Protein AF-A0A800D813-F1 (afdb_monomer_lite)

Radius of gyration: 16.44 Å; chains: 1; bounding box: 36×40×42 Å

pLDDT: mean 89.38, std 7.73, range [50.16, 96.25]

Sequence (128 aa):
GMALGHHYLDQGFFTAVFEDNVRDIGPATTLAKLYLYTNTTGYRDLMDTYILFGDPFMKLNLPACDAADFDNDGQITVVDIMKVAARWNARWGDPDYSRTYDLTDDGQITVADVMEVASHWRETCEAP

Secondary structure (DSSP, 8-state):
--HHHHHHHHHHHHHHHHTS---BHHHHHHHHHHHHHHH-SS-THHHHH-PPPS-TTPBP---TTTTT-SS-SSB--HHHHHHHHTTTT-BTTSTT--GGG-SS-SSB-SHHHHHHHHHTTT-B----

Foldseek 3Di:
DLVVLVVLLVVQLCCVVQPVVPFFQLVSSVSSLVSSVVPDPPPNVCVVVPDDPDDRRDGDPDDLQSLQDPRNPQWLEVVSLVVLCVLEFDFPPDPSDDCSQVSVSPRTRHVVSSVSSVVCHGPGNDDD

Structure (mmCIF, N/CA/C/O backbone):
data_AF-A0A800D813-F1
#
_entry.id   AF-A0A800D813-F1
#
loop_
_atom_site.group_PDB
_atom_site.id
_atom_site.type_symbol
_atom_site.label_atom_id
_atom_site.label_alt_id
_atom_site.label_comp_id
_atom_site.label_asym_id
_atom_site.label_entity_id
_atom_site.label_seq_id
_atom_site.pdbx_PDB_ins_code
_atom_site.Cartn_x
_atom_site.Cartn_y
_atom_site.Cartn_z
_atom_site.occupancy
_atom_site.B_iso_or_equiv
_atom_site.auth_seq_id
_atom_site.auth_comp_id
_atom_site.auth_asym_id
_atom_site.auth_atom_id
_atom_site.pdbx_PDB_model_num
ATOM 1 N N . GLY A 1 1 ? 18.628 10.449 -23.187 1.00 51.38 1 GLY A N 1
ATOM 2 C CA . GLY A 1 1 ? 17.355 10.547 -22.453 1.00 51.38 1 GLY A CA 1
ATOM 3 C C . GLY A 1 1 ? 17.287 9.480 -21.385 1.00 51.38 1 GLY A C 1
ATOM 4 O O . GLY A 1 1 ? 16.630 8.482 -21.615 1.00 51.38 1 GLY A O 1
ATOM 5 N N . MET A 1 2 ? 17.985 9.685 -20.264 1.00 60.59 2 MET A N 1
ATOM 6 C CA . MET A 1 2 ? 17.995 8.769 -19.108 1.00 60.59 2 MET A CA 1
ATOM 7 C C . MET A 1 2 ? 16.803 9.016 -18.163 1.00 60.59 2 MET A C 1
ATOM 9 O O . MET A 1 2 ? 16.323 8.097 -17.518 1.00 60.59 2 MET A O 1
ATOM 13 N N . ALA A 1 3 ? 16.259 10.239 -18.157 1.00 75.69 3 ALA A N 1
ATOM 14 C CA . ALA A 1 3 ? 15.165 10.631 -17.267 1.00 75.69 3 ALA A CA 1
ATOM 15 C C . ALA A 1 3 ? 13.821 9.934 -17.560 1.00 75.69 3 ALA A C 1
ATOM 17 O O . ALA A 1 3 ? 13.047 9.719 -16.638 1.00 75.69 3 ALA A O 1
ATOM 18 N N . LEU A 1 4 ? 13.538 9.555 -18.815 1.00 86.56 4 LEU A N 1
ATOM 19 C CA . LEU A 1 4 ? 12.255 8.928 -19.174 1.00 86.56 4 LEU A CA 1
ATOM 20 C C . LEU A 1 4 ? 12.107 7.509 -18.614 1.00 86.56 4 LEU A C 1
ATOM 22 O O . LEU A 1 4 ? 11.033 7.163 -18.146 1.00 86.56 4 LEU A O 1
ATOM 26 N N . GLY A 1 5 ? 13.166 6.695 -18.633 1.00 88.56 5 GLY A N 1
ATOM 27 C CA . GLY A 1 5 ? 13.118 5.354 -18.043 1.00 88.56 5 GLY A CA 1
ATOM 28 C C . GLY A 1 5 ? 12.949 5.401 -16.522 1.00 88.56 5 GLY A C 1
ATOM 29 O O . GLY A 1 5 ? 12.121 4.681 -15.974 1.00 88.56 5 GLY A O 1
ATOM 30 N N . HIS A 1 6 ? 13.676 6.306 -15.858 1.00 91.75 6 HIS A N 1
ATOM 31 C CA . HIS A 1 6 ? 13.551 6.516 -14.413 1.00 91.75 6 HIS A CA 1
ATOM 32 C C . HIS A 1 6 ? 12.146 7.003 -14.049 1.00 91.75 6 HIS A C 1
ATOM 34 O O . HIS A 1 6 ? 11.574 6.510 -13.092 1.00 91.75 6 HIS A O 1
ATOM 40 N N . HIS A 1 7 ? 11.544 7.869 -14.870 1.00 93.81 7 HIS A N 1
ATOM 41 C CA . HIS A 1 7 ? 10.173 8.326 -14.656 1.00 93.81 7 HIS A CA 1
ATOM 42 C C . HIS A 1 7 ? 9.158 7.174 -14.600 1.00 93.81 7 HIS A C 1
ATOM 44 O O . HIS A 1 7 ? 8.293 7.187 -13.733 1.00 93.81 7 HIS A O 1
ATOM 50 N N . TYR A 1 8 ? 9.278 6.157 -15.465 1.00 94.88 8 TYR A N 1
ATOM 51 C CA . TYR A 1 8 ? 8.408 4.978 -15.383 1.00 94.88 8 TYR A CA 1
ATOM 52 C C . TYR A 1 8 ? 8.633 4.185 -14.090 1.00 94.88 8 TYR A C 1
ATOM 54 O O . TYR A 1 8 ? 7.663 3.768 -13.465 1.00 94.88 8 TYR A O 1
ATOM 62 N N . LEU A 1 9 ? 9.886 3.979 -13.671 1.00 94.50 9 LEU A N 1
ATOM 63 C CA . LEU A 1 9 ? 10.169 3.294 -12.404 1.00 94.50 9 LEU A CA 1
ATOM 64 C C . LEU A 1 9 ? 9.610 4.070 -11.210 1.00 94.50 9 LEU A C 1
ATOM 66 O O . LEU A 1 9 ? 8.911 3.488 -10.387 1.00 94.50 9 LEU A O 1
ATOM 70 N N . ASP A 1 10 ? 9.873 5.372 -11.147 1.00 94.69 10 ASP A N 1
ATOM 71 C CA . ASP A 1 10 ? 9.422 6.234 -10.056 1.00 94.69 10 ASP A CA 1
ATOM 72 C C . ASP A 1 10 ? 7.892 6.276 -9.994 1.00 94.69 10 ASP A C 1
ATOM 74 O O . ASP A 1 10 ? 7.318 6.135 -8.918 1.00 94.69 10 ASP A O 1
ATOM 78 N N . GLN A 1 11 ? 7.222 6.396 -11.145 1.00 96.00 11 GLN A N 1
ATOM 79 C CA . GLN A 1 11 ? 5.763 6.387 -11.219 1.00 96.00 11 GLN A CA 1
ATOM 80 C C . GLN A 1 11 ? 5.183 5.042 -10.775 1.00 96.00 11 GLN A C 1
ATOM 82 O O . GLN A 1 11 ? 4.282 5.015 -9.946 1.00 96.00 11 GLN A O 1
ATOM 87 N N . GLY A 1 12 ? 5.707 3.926 -11.287 1.00 96.25 12 GLY A N 1
ATOM 88 C CA . GLY A 1 12 ? 5.215 2.602 -10.910 1.00 96.25 12 GLY A CA 1
ATOM 89 C C . GLY A 1 12 ? 5.453 2.284 -9.432 1.00 96.25 12 GLY A C 1
ATOM 90 O O . GLY A 1 12 ? 4.604 1.667 -8.797 1.00 96.25 12 GLY A O 1
ATOM 91 N N . PHE A 1 13 ? 6.578 2.732 -8.867 1.00 95.12 13 PHE A N 1
ATOM 92 C CA . PHE A 1 13 ? 6.841 2.610 -7.434 1.00 95.12 13 PHE A CA 1
ATOM 93 C C . PHE A 1 13 ? 5.878 3.474 -6.617 1.00 95.12 13 PHE A C 1
ATOM 95 O O . PHE A 1 13 ? 5.304 2.995 -5.644 1.00 95.12 13 PHE A O 1
ATOM 102 N N . PHE A 1 14 ? 5.677 4.730 -7.022 1.00 93.81 14 PHE A N 1
ATOM 103 C CA . PHE A 1 14 ? 4.771 5.655 -6.349 1.00 93.81 14 PHE A CA 1
ATOM 104 C C . PHE A 1 14 ? 3.335 5.122 -6.328 1.00 93.81 14 PHE A C 1
ATOM 106 O O . PHE A 1 14 ? 2.746 5.028 -5.256 1.00 93.81 14 PHE A O 1
ATOM 113 N N . THR A 1 15 ? 2.806 4.707 -7.481 1.00 93.88 15 THR A N 1
ATOM 114 C CA . THR A 1 15 ? 1.468 4.111 -7.591 1.00 93.88 15 THR A CA 1
ATOM 115 C C . THR A 1 15 ? 1.359 2.843 -6.741 1.00 93.88 15 THR A C 1
ATOM 117 O O . THR A 1 15 ? 0.395 2.695 -5.999 1.00 93.88 15 THR A O 1
ATOM 120 N N . ALA A 1 16 ? 2.376 1.972 -6.733 1.00 93.25 16 ALA A N 1
ATOM 121 C CA . ALA A 1 16 ? 2.349 0.784 -5.880 1.00 93.25 16 ALA A CA 1
ATOM 122 C C . ALA A 1 16 ? 2.214 1.136 -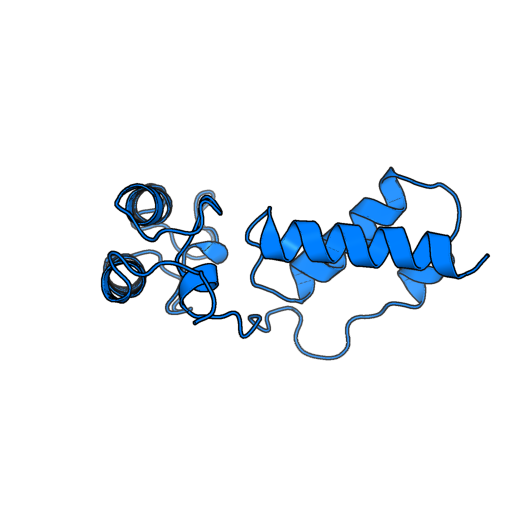4.384 1.00 93.25 16 ALA A C 1
ATOM 124 O O . ALA A 1 16 ? 1.428 0.515 -3.672 1.00 93.25 16 ALA A O 1
ATOM 125 N N . VAL A 1 17 ? 2.965 2.131 -3.903 1.00 90.19 17 VAL A N 1
ATOM 126 C CA . VAL A 1 17 ? 2.970 2.515 -2.482 1.00 90.19 17 VAL A CA 1
ATOM 127 C C . VAL A 1 17 ? 1.705 3.279 -2.090 1.00 90.19 17 VAL A C 1
ATOM 129 O O . VAL A 1 17 ? 1.088 2.935 -1.087 1.00 90.19 17 VAL A O 1
ATOM 132 N N . PHE A 1 18 ? 1.320 4.293 -2.867 1.00 87.06 18 PHE A N 1
ATOM 133 C CA . PHE A 1 18 ? 0.295 5.268 -2.474 1.00 87.06 18 PHE A CA 1
ATOM 134 C C . PHE A 1 18 ? -1.083 5.034 -3.098 1.00 87.06 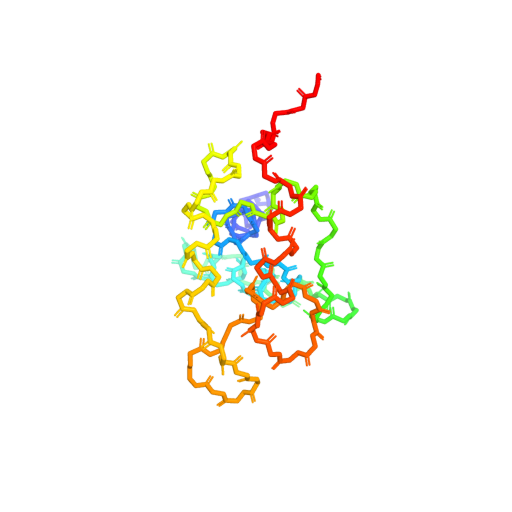18 PHE A C 1
ATOM 136 O O . PHE A 1 18 ? -2.050 5.627 -2.639 1.00 87.06 18 PHE A O 1
ATOM 143 N N . GLU A 1 19 ? -1.202 4.199 -4.132 1.00 87.19 19 GLU A N 1
ATOM 144 C CA . GLU A 1 19 ? -2.495 3.889 -4.764 1.00 87.19 19 GLU A CA 1
ATOM 145 C C . GLU A 1 19 ? -2.884 2.422 -4.544 1.00 87.19 19 GLU A C 1
ATOM 147 O O . GLU A 1 19 ? -4.007 2.135 -4.134 1.00 87.19 19 GLU A O 1
ATOM 152 N N . ASP A 1 20 ? -1.949 1.486 -4.738 1.00 87.50 20 ASP A N 1
ATOM 153 C CA . ASP A 1 20 ? -2.202 0.046 -4.563 1.00 87.50 20 ASP A CA 1
ATOM 154 C C . ASP A 1 20 ? -1.988 -0.438 -3.114 1.00 87.50 20 ASP A C 1
ATOM 156 O O . ASP A 1 20 ? -2.202 -1.616 -2.810 1.00 87.50 20 ASP A O 1
ATOM 160 N N . ASN A 1 21 ? -1.565 0.461 -2.214 1.00 85.75 21 ASN A N 1
ATOM 161 C CA . ASN A 1 21 ? -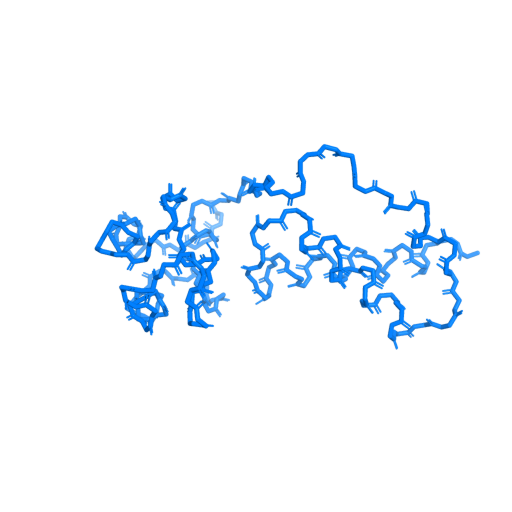1.309 0.199 -0.794 1.00 85.75 21 ASN A CA 1
ATOM 162 C C . ASN A 1 21 ? -0.333 -0.976 -0.563 1.00 85.75 21 ASN A C 1
ATOM 164 O O . ASN A 1 21 ? -0.510 -1.835 0.309 1.00 85.75 21 ASN A O 1
ATOM 168 N N . VAL A 1 22 ? 0.713 -1.052 -1.388 1.00 89.75 22 VAL A N 1
ATOM 169 C CA . VAL A 1 22 ? 1.777 -2.052 -1.278 1.00 89.75 22 VAL A CA 1
ATOM 170 C C . VAL A 1 22 ? 2.833 -1.550 -0.303 1.00 89.75 22 VAL A C 1
ATOM 172 O O . VAL A 1 22 ? 3.608 -0.642 -0.595 1.00 89.75 22 VAL A O 1
ATOM 175 N N . ARG A 1 23 ? 2.880 -2.182 0.870 1.00 87.56 23 ARG A N 1
ATOM 176 C CA . ARG A 1 23 ? 3.667 -1.703 2.019 1.00 87.56 23 ARG A CA 1
ATOM 177 C C . ARG A 1 23 ? 5.068 -2.281 2.112 1.00 87.56 23 ARG A C 1
ATOM 179 O O . ARG A 1 23 ? 5.880 -1.792 2.890 1.00 87.56 23 ARG A O 1
ATOM 186 N N . ASP A 1 24 ? 5.355 -3.288 1.301 1.00 90.81 24 ASP A N 1
ATOM 187 C CA . ASP A 1 24 ? 6.641 -3.968 1.280 1.00 90.81 24 ASP A CA 1
ATOM 188 C C . ASP A 1 24 ? 7.490 -3.456 0.122 1.00 90.81 24 ASP A C 1
ATOM 190 O O . ASP A 1 24 ? 7.057 -3.433 -1.037 1.00 90.81 24 ASP A O 1
ATOM 194 N N . ILE A 1 25 ? 8.733 -3.084 0.424 1.00 92.75 25 ILE A N 1
ATOM 195 C CA . ILE A 1 25 ? 9.625 -2.469 -0.563 1.00 92.75 25 ILE A CA 1
ATOM 196 C C . ILE A 1 25 ? 9.931 -3.400 -1.749 1.00 92.75 25 ILE A C 1
ATOM 198 O O . ILE A 1 25 ? 10.086 -2.934 -2.881 1.00 92.75 25 ILE A O 1
ATOM 202 N N . GLY A 1 26 ? 9.983 -4.717 -1.526 1.00 93.50 26 GLY A N 1
ATOM 203 C CA . GLY A 1 26 ? 10.214 -5.729 -2.559 1.00 93.50 26 GLY A CA 1
ATOM 204 C C . GLY A 1 26 ? 9.103 -5.784 -3.610 1.00 93.50 26 GLY A C 1
ATOM 205 O O . GLY A 1 26 ? 9.378 -5.528 -4.790 1.00 93.50 26 GLY A O 1
ATOM 206 N N . PRO A 1 27 ? 7.855 -6.099 -3.220 1.00 93.19 27 PRO A N 1
ATOM 207 C CA . PRO A 1 27 ? 6.695 -6.027 -4.100 1.00 93.19 27 PRO A CA 1
ATOM 208 C C . PRO A 1 27 ? 6.537 -4.664 -4.785 1.00 93.19 27 PRO A C 1
ATOM 210 O O . PRO A 1 27 ? 6.368 -4.639 -6.003 1.00 93.19 27 PRO A O 1
ATOM 213 N N . ALA A 1 28 ? 6.703 -3.545 -4.068 1.00 94.25 28 ALA A N 1
ATOM 214 C CA . ALA A 1 28 ? 6.615 -2.207 -4.663 1.00 94.25 28 ALA A CA 1
ATOM 215 C C . ALA A 1 28 ? 7.676 -1.984 -5.760 1.00 94.25 28 ALA A C 1
ATOM 217 O O . ALA A 1 28 ? 7.365 -1.539 -6.865 1.00 94.25 28 ALA A O 1
ATOM 218 N N . THR A 1 29 ? 8.928 -2.389 -5.514 1.00 95.31 29 THR A N 1
ATOM 219 C CA . THR A 1 29 ? 10.006 -2.327 -6.521 1.00 95.31 29 THR A CA 1
ATOM 220 C C . THR A 1 29 ? 9.728 -3.253 -7.710 1.00 95.31 29 THR A C 1
ATOM 222 O O . THR A 1 29 ? 10.047 -2.934 -8.856 1.00 95.31 29 THR A O 1
ATOM 225 N N . THR A 1 30 ? 9.125 -4.416 -7.462 1.00 94.94 30 THR A N 1
ATOM 226 C CA . THR A 1 30 ? 8.766 -5.373 -8.518 1.00 94.94 30 THR A CA 1
ATOM 227 C C . THR A 1 30 ? 7.662 -4.814 -9.414 1.00 94.94 30 THR A C 1
ATOM 229 O O . THR A 1 30 ? 7.776 -4.892 -10.639 1.00 94.94 30 THR A O 1
ATOM 232 N N . LEU A 1 31 ? 6.637 -4.189 -8.828 1.00 95.62 31 LEU A N 1
ATOM 233 C CA . LEU A 1 31 ? 5.569 -3.511 -9.563 1.00 95.62 31 LEU A CA 1
ATOM 234 C C . LEU A 1 31 ? 6.097 -2.317 -10.360 1.00 95.62 31 LEU A C 1
ATOM 236 O O . LEU A 1 31 ? 5.738 -2.168 -11.525 1.00 95.62 31 LEU A O 1
ATOM 240 N N . ALA A 1 32 ? 7.034 -1.545 -9.807 1.00 96.00 32 ALA A N 1
ATOM 241 C CA . ALA A 1 32 ? 7.709 -0.469 -10.530 1.00 96.00 32 ALA A CA 1
ATOM 242 C C . ALA A 1 32 ? 8.392 -0.963 -11.817 1.00 96.00 32 ALA A C 1
ATOM 244 O O . ALA A 1 32 ? 8.242 -0.381 -12.894 1.00 96.00 32 ALA A O 1
ATOM 245 N N . LYS A 1 33 ? 9.108 -2.092 -11.736 1.00 95.50 33 LYS A N 1
ATOM 246 C CA . LYS A 1 33 ? 9.735 -2.722 -12.909 1.00 95.50 33 LYS A CA 1
ATOM 247 C C . LYS A 1 33 ? 8.707 -3.250 -13.900 1.00 95.50 33 LYS A C 1
ATOM 249 O O . LYS A 1 33 ? 8.898 -3.099 -15.106 1.00 95.50 33 LYS A O 1
ATOM 254 N N . LEU A 1 34 ? 7.622 -3.851 -13.411 1.00 95.94 34 LEU A N 1
ATOM 255 C CA . LEU A 1 34 ? 6.520 -4.309 -14.255 1.00 95.94 34 LEU A CA 1
ATOM 256 C C . LEU A 1 34 ? 5.866 -3.134 -14.998 1.00 95.94 34 LEU A C 1
ATOM 258 O O . LEU A 1 34 ? 5.570 -3.244 -16.189 1.00 95.94 34 LEU A O 1
ATOM 262 N N . TYR A 1 35 ? 5.705 -1.994 -14.328 1.00 96.06 35 TYR A N 1
ATOM 263 C CA . TYR A 1 35 ? 5.183 -0.772 -14.927 1.00 96.06 35 TYR A CA 1
ATOM 264 C C . TYR A 1 35 ? 6.099 -0.261 -16.047 1.00 96.06 35 TYR A C 1
ATOM 266 O O . TYR A 1 35 ? 5.621 -0.001 -17.151 1.00 96.06 35 TYR A O 1
ATOM 274 N N . LEU A 1 36 ? 7.421 -0.216 -15.832 1.00 94.75 36 LEU A N 1
ATOM 275 C CA . LEU A 1 36 ? 8.378 0.097 -16.901 1.00 94.75 36 LEU A CA 1
ATOM 276 C C . LEU A 1 36 ? 8.266 -0.893 -18.068 1.00 94.75 36 LEU A C 1
ATOM 278 O O . LEU A 1 36 ? 8.164 -0.476 -19.221 1.00 94.75 36 LEU A O 1
ATOM 282 N N . TYR A 1 37 ? 8.253 -2.197 -17.782 1.00 95.25 37 TYR A N 1
ATOM 283 C CA . TYR A 1 37 ? 8.224 -3.243 -18.807 1.00 95.25 37 TYR A CA 1
ATOM 284 C C . TYR A 1 37 ? 6.984 -3.170 -19.708 1.00 95.25 37 TYR A C 1
ATOM 286 O O . TYR A 1 37 ? 7.070 -3.426 -20.910 1.00 95.25 37 TYR A O 1
ATOM 294 N N . THR A 1 38 ? 5.829 -2.844 -19.129 1.00 95.69 38 THR A N 1
ATOM 295 C CA . THR A 1 38 ? 4.543 -2.808 -19.839 1.00 95.69 38 THR A CA 1
ATOM 296 C C . THR A 1 38 ? 4.315 -1.504 -20.602 1.00 95.69 38 THR A C 1
ATOM 298 O O . THR A 1 38 ? 3.655 -1.525 -21.639 1.00 95.69 38 THR A O 1
ATOM 301 N N . ASN A 1 39 ? 4.889 -0.388 -20.144 1.00 94.81 39 ASN A N 1
ATOM 302 C CA . ASN A 1 39 ? 4.679 0.927 -20.755 1.00 94.81 39 ASN A CA 1
ATOM 303 C C . ASN A 1 39 ? 5.731 1.309 -21.805 1.00 94.81 39 ASN A C 1
ATOM 305 O O . ASN A 1 39 ? 5.493 2.208 -22.612 1.00 94.81 39 ASN A O 1
ATOM 309 N N . THR A 1 40 ? 6.896 0.654 -21.829 1.00 92.44 40 THR A N 1
ATOM 310 C CA . THR A 1 40 ? 7.938 0.948 -22.819 1.00 92.44 40 THR A CA 1
ATOM 311 C C . THR A 1 40 ? 8.751 -0.281 -23.214 1.00 92.44 40 THR A C 1
ATOM 313 O O . THR A 1 40 ? 8.999 -1.196 -22.436 1.00 92.44 40 THR A O 1
ATOM 316 N N . THR A 1 41 ? 9.211 -0.302 -24.466 1.00 90.44 41 THR A N 1
ATOM 317 C CA . THR A 1 41 ? 10.164 -1.309 -24.955 1.00 90.44 41 THR A CA 1
ATOM 318 C C . THR A 1 41 ? 11.623 -0.874 -24.789 1.00 90.44 41 THR A C 1
ATOM 320 O O . THR A 1 41 ? 12.522 -1.685 -25.014 1.00 90.44 41 THR A O 1
ATOM 323 N N . GLY A 1 42 ? 11.861 0.399 -24.453 1.00 89.31 42 GLY A N 1
ATOM 324 C CA . GLY A 1 42 ? 13.182 0.964 -24.175 1.00 89.31 42 GLY A CA 1
ATOM 325 C C . GLY A 1 42 ? 13.565 0.860 -22.697 1.00 89.31 42 GLY A C 1
ATOM 326 O O . GLY A 1 42 ? 12.759 0.451 -21.870 1.00 89.31 42 GLY A O 1
ATOM 327 N N . TYR A 1 43 ? 14.800 1.249 -22.366 1.00 90.88 43 TYR A N 1
ATOM 328 C CA . TYR A 1 43 ? 15.294 1.353 -20.980 1.00 90.88 43 TYR A CA 1
ATOM 329 C C . TYR A 1 43 ? 15.261 0.042 -20.177 1.00 90.88 43 TYR A C 1
ATOM 331 O O . TYR A 1 43 ? 15.167 0.050 -18.950 1.00 90.88 43 TYR A O 1
ATOM 339 N N . ARG A 1 44 ? 15.311 -1.105 -20.867 1.00 90.12 44 ARG A N 1
ATOM 340 C CA . ARG A 1 44 ? 15.263 -2.426 -20.225 1.00 90.12 44 ARG A CA 1
ATOM 341 C C . ARG A 1 44 ? 16.479 -2.707 -19.350 1.00 90.12 44 ARG A C 1
ATOM 343 O O . ARG A 1 44 ? 16.361 -3.444 -18.381 1.00 90.12 44 ARG A O 1
ATOM 350 N N . ASP A 1 45 ? 17.600 -2.066 -19.653 1.00 91.31 45 ASP A N 1
ATOM 351 C CA . ASP A 1 45 ? 18.814 -2.051 -18.840 1.00 91.31 45 ASP A CA 1
ATOM 352 C C . ASP A 1 45 ? 18.563 -1.573 -17.402 1.00 91.31 45 ASP A C 1
ATOM 354 O O . ASP A 1 45 ? 19.229 -2.027 -16.468 1.00 91.31 45 ASP A O 1
ATOM 358 N N . LEU A 1 46 ? 17.554 -0.721 -17.189 1.00 91.12 46 LEU A N 1
ATOM 359 C CA . LEU A 1 46 ? 17.178 -0.275 -15.851 1.00 91.12 46 LEU A CA 1
ATOM 360 C C . LEU A 1 46 ? 16.587 -1.403 -15.000 1.00 91.12 46 LEU A C 1
ATOM 362 O O . LEU A 1 46 ? 16.785 -1.390 -13.791 1.00 91.12 46 LEU A O 1
ATOM 366 N N . MET A 1 47 ? 15.922 -2.405 -15.590 1.00 90.25 47 MET A N 1
ATOM 367 C CA . MET A 1 47 ? 15.391 -3.543 -14.822 1.00 90.25 47 MET A CA 1
ATOM 368 C C . MET A 1 47 ? 16.506 -4.365 -14.171 1.00 90.25 47 MET A C 1
ATOM 370 O O . MET A 1 47 ? 16.338 -4.832 -13.040 1.00 90.25 47 MET A O 1
ATOM 374 N N . ASP A 1 48 ? 17.636 -4.494 -14.865 1.00 89.06 48 ASP A N 1
ATOM 375 C CA . ASP A 1 48 ? 18.806 -5.240 -14.402 1.00 89.06 48 ASP A CA 1
ATOM 376 C C . ASP A 1 48 ? 19.706 -4.393 -13.490 1.00 89.06 48 ASP A C 1
ATOM 378 O O . ASP A 1 48 ? 20.393 -4.930 -12.625 1.00 89.06 48 ASP A O 1
ATOM 382 N N . THR A 1 49 ? 19.683 -3.065 -13.648 1.00 89.88 49 THR A N 1
ATOM 383 C CA . THR A 1 49 ? 20.536 -2.145 -12.875 1.00 89.88 49 THR A CA 1
ATOM 384 C C . THR A 1 49 ? 19.877 -1.677 -11.570 1.00 89.88 49 THR A C 1
ATOM 386 O O . THR A 1 49 ? 20.566 -1.484 -10.570 1.00 89.88 49 THR A O 1
ATOM 389 N N . TYR A 1 50 ? 18.547 -1.533 -11.531 1.00 87.38 50 TYR A N 1
ATOM 390 C CA . TYR A 1 50 ? 17.799 -1.166 -10.321 1.00 87.38 50 TYR A CA 1
ATOM 391 C C . TYR A 1 50 ? 17.531 -2.399 -9.457 1.00 87.38 50 TYR A C 1
ATOM 393 O O . TYR A 1 50 ?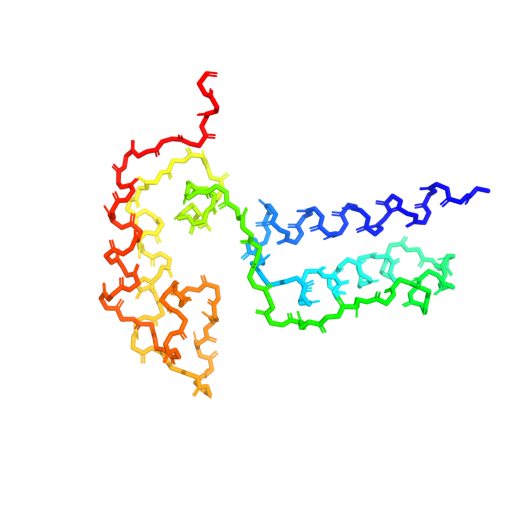 16.421 -2.928 -9.396 1.00 87.38 50 TYR A O 1
ATOM 401 N N . ILE A 1 51 ? 18.572 -2.912 -8.812 1.00 88.31 51 ILE A N 1
ATOM 402 C CA . ILE A 1 51 ? 18.465 -4.025 -7.867 1.00 88.31 51 ILE A CA 1
ATOM 403 C C . ILE A 1 51 ? 18.113 -3.471 -6.485 1.00 88.31 51 ILE A C 1
ATOM 405 O O . ILE A 1 51 ? 18.754 -2.542 -5.997 1.00 88.31 51 ILE A O 1
ATOM 409 N N . LEU A 1 52 ? 17.101 -4.061 -5.847 1.00 90.62 52 LEU A N 1
ATOM 410 C CA . LEU A 1 52 ? 16.795 -3.786 -4.450 1.00 90.62 52 LEU A CA 1
ATOM 411 C C . LEU A 1 52 ? 17.868 -4.433 -3.566 1.00 90.62 52 LEU A C 1
ATOM 413 O O . LEU A 1 52 ? 18.023 -5.654 -3.569 1.00 90.62 52 LEU A O 1
ATOM 417 N N . PHE A 1 53 ? 18.596 -3.618 -2.807 1.00 88.50 53 PHE A N 1
ATOM 418 C CA . PHE A 1 53 ? 19.526 -4.092 -1.785 1.00 88.50 53 PHE A CA 1
ATOM 419 C C . PHE A 1 53 ? 18.815 -4.179 -0.432 1.00 88.50 53 PHE A C 1
ATOM 421 O O . PHE A 1 53 ? 18.154 -3.227 -0.027 1.00 88.50 53 PHE A O 1
ATOM 428 N N . GLY A 1 54 ? 18.996 -5.291 0.283 1.00 89.38 54 GLY A N 1
ATOM 429 C CA . GLY A 1 54 ? 18.431 -5.501 1.617 1.00 89.38 54 GLY A CA 1
ATOM 430 C C . GLY A 1 54 ? 17.381 -6.607 1.651 1.00 89.38 54 GLY A C 1
ATOM 431 O O . GLY A 1 54 ? 17.442 -7.553 0.867 1.00 89.38 54 GLY A O 1
ATOM 432 N N . ASP A 1 55 ? 16.453 -6.486 2.596 1.00 90.81 55 ASP A N 1
ATOM 433 C CA . ASP A 1 55 ? 15.327 -7.397 2.778 1.00 90.81 55 ASP A CA 1
ATOM 434 C C . ASP A 1 55 ? 14.140 -6.981 1.881 1.00 90.81 55 ASP A C 1
ATOM 436 O O . ASP A 1 55 ? 13.593 -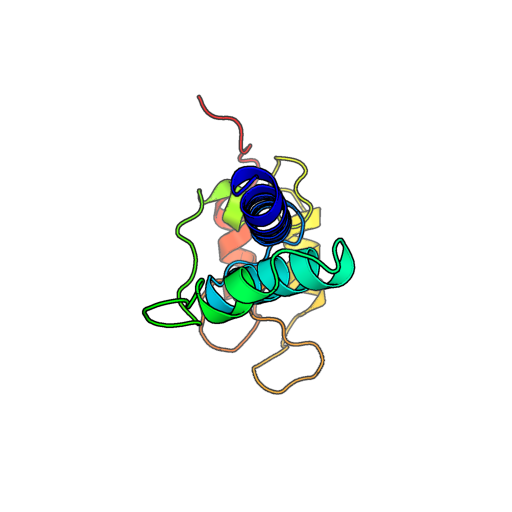5.891 2.067 1.00 90.81 55 ASP A O 1
ATOM 440 N N . PRO A 1 56 ? 13.698 -7.827 0.930 1.00 90.12 56 PRO A N 1
ATOM 441 C CA . PRO A 1 56 ? 12.493 -7.573 0.141 1.00 90.12 56 PRO A CA 1
ATOM 442 C C . PRO A 1 56 ? 11.201 -7.461 0.969 1.00 90.12 56 PRO A C 1
ATOM 444 O O . PRO A 1 56 ? 10.241 -6.857 0.494 1.00 90.12 56 PRO A O 1
ATOM 447 N N . PHE A 1 57 ? 11.169 -8.027 2.178 1.00 88.50 57 PHE A N 1
ATOM 448 C CA . PHE A 1 57 ? 10.035 -8.005 3.108 1.00 88.50 57 PHE A CA 1
ATOM 449 C C . PHE A 1 57 ? 10.022 -6.794 4.051 1.00 88.50 57 PHE A C 1
ATOM 451 O O . PHE A 1 57 ? 9.123 -6.686 4.892 1.00 88.50 57 PHE A O 1
ATOM 458 N N . MET A 1 58 ? 10.969 -5.861 3.904 1.00 90.25 58 MET A N 1
ATOM 459 C CA . MET A 1 58 ? 11.002 -4.648 4.714 1.00 90.25 58 MET A CA 1
ATOM 460 C C . MET A 1 58 ? 9.742 -3.801 4.468 1.00 90.25 58 MET A C 1
ATOM 462 O O . MET A 1 58 ? 9.497 -3.354 3.342 1.00 90.25 58 MET A O 1
ATOM 466 N N . LYS A 1 59 ? 8.9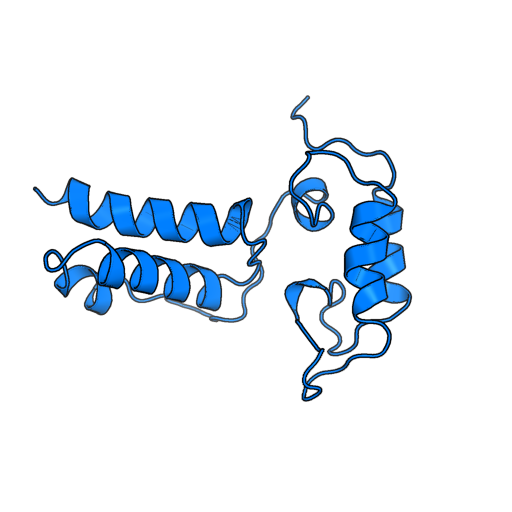71 -3.560 5.539 1.00 87.88 59 LYS A N 1
ATOM 467 C CA . LYS A 1 59 ? 7.817 -2.651 5.534 1.00 87.88 59 LYS A CA 1
ATOM 468 C C . LYS A 1 59 ? 8.298 -1.199 5.424 1.00 87.88 59 LYS A C 1
ATOM 470 O O . LYS A 1 59 ? 9.246 -0.792 6.102 1.00 87.88 59 LYS A O 1
ATOM 475 N N . LEU A 1 60 ? 7.654 -0.413 4.567 1.00 88.38 60 LEU A N 1
ATOM 476 C CA . LEU A 1 60 ? 7.889 1.023 4.456 1.00 88.38 60 LEU A CA 1
ATOM 477 C C . LEU A 1 60 ? 7.382 1.723 5.721 1.00 88.38 60 LEU A C 1
ATOM 479 O O . LEU A 1 60 ? 6.279 1.458 6.191 1.00 88.38 60 LEU A O 1
ATOM 483 N N . ASN A 1 61 ? 8.187 2.639 6.261 1.00 86.00 61 ASN A N 1
ATOM 484 C CA . ASN A 1 61 ? 7.800 3.459 7.407 1.00 86.00 61 ASN A CA 1
ATOM 485 C C . ASN A 1 61 ? 6.925 4.632 6.943 1.00 86.00 61 ASN A C 1
ATOM 487 O O . ASN A 1 61 ? 7.394 5.770 6.858 1.00 86.00 61 ASN A O 1
ATOM 491 N N . LEU A 1 62 ? 5.690 4.319 6.561 1.00 82.75 62 LEU A N 1
ATOM 492 C CA . LEU A 1 62 ? 4.686 5.304 6.176 1.00 82.75 62 LEU A CA 1
ATOM 493 C C . LEU A 1 62 ? 4.119 6.001 7.424 1.00 82.75 62 LEU A C 1
ATOM 495 O O . LEU A 1 62 ? 4.140 5.418 8.513 1.00 82.75 62 LEU A O 1
ATOM 499 N N . PRO A 1 63 ? 3.616 7.242 7.298 1.00 83.12 63 PRO A N 1
ATOM 500 C CA . PRO A 1 63 ? 2.792 7.851 8.334 1.00 83.12 63 PRO A CA 1
ATOM 501 C C . PRO A 1 63 ? 1.689 6.889 8.780 1.00 83.12 63 PRO A C 1
ATOM 503 O O . PRO A 1 63 ? 1.107 6.186 7.956 1.00 83.12 63 PRO A O 1
ATOM 506 N N . ALA A 1 64 ? 1.387 6.871 10.079 1.00 77.50 64 ALA A N 1
ATOM 507 C CA . ALA A 1 64 ? 0.400 5.945 10.632 1.00 77.50 64 ALA A CA 1
ATOM 508 C C . ALA A 1 64 ? -0.968 6.062 9.938 1.00 77.50 64 ALA A C 1
ATOM 510 O O . ALA A 1 64 ? -1.645 5.057 9.753 1.00 77.50 64 ALA A O 1
ATOM 511 N N . CYS A 1 65 ? -1.318 7.270 9.479 1.00 81.25 65 CYS A N 1
ATOM 512 C CA . CYS A 1 65 ? -2.548 7.493 8.737 1.00 81.25 65 CYS A CA 1
ATOM 513 C C . CYS A 1 65 ? -2.566 6.765 7.382 1.00 81.25 65 CYS A C 1
ATOM 515 O O . CYS A 1 65 ? -3.451 5.951 7.150 1.00 81.25 65 CYS A O 1
ATOM 517 N N . ASP A 1 66 ? -1.536 6.943 6.549 1.00 81.62 66 ASP A N 1
ATOM 518 C CA . ASP A 1 66 ? -1.388 6.222 5.271 1.00 81.62 66 ASP A CA 1
ATOM 519 C C . ASP A 1 66 ? -1.270 4.696 5.486 1.00 81.62 66 ASP A C 1
ATOM 521 O O . ASP A 1 66 ? -1.646 3.879 4.647 1.00 81.62 66 ASP A O 1
ATOM 525 N N . ALA A 1 67 ? -0.748 4.283 6.645 1.00 82.00 67 ALA A N 1
ATOM 526 C CA . ALA A 1 67 ? -0.686 2.885 7.053 1.00 82.00 67 ALA A CA 1
ATOM 527 C C . ALA A 1 67 ? -2.022 2.334 7.595 1.00 82.00 67 ALA A C 1
ATOM 529 O O . ALA A 1 67 ? -2.138 1.130 7.818 1.00 82.00 67 ALA A O 1
ATOM 530 N N . ALA A 1 68 ? -3.057 3.141 7.785 1.00 88.06 68 ALA A N 1
ATOM 531 C CA . ALA A 1 68 ? -4.371 2.680 8.240 1.00 88.06 68 ALA A CA 1
ATOM 532 C C . ALA A 1 68 ? -5.496 3.013 7.248 1.00 88.06 68 ALA A C 1
ATOM 534 O O . ALA A 1 68 ? -6.547 2.382 7.318 1.00 88.06 68 ALA A O 1
ATOM 535 N N . ASP A 1 69 ? -5.248 3.916 6.302 1.00 89.31 69 ASP A N 1
ATOM 536 C CA . ASP A 1 69 ? -6.096 4.208 5.151 1.00 89.31 69 ASP A CA 1
ATOM 537 C C . ASP A 1 69 ? -5.910 3.122 4.067 1.00 89.31 69 ASP A C 1
ATOM 539 O O . ASP A 1 69 ? -4.812 2.884 3.556 1.00 89.31 69 ASP A O 1
ATOM 543 N N . PHE A 1 70 ? -6.972 2.369 3.774 1.00 89.25 70 PHE A N 1
ATOM 544 C CA . PHE A 1 70 ? -6.958 1.261 2.813 1.00 89.25 70 PHE A CA 1
ATOM 545 C C . PHE A 1 70 ? -7.710 1.562 1.517 1.00 89.25 70 PHE A C 1
ATOM 547 O O . PHE A 1 70 ? -7.677 0.725 0.601 1.00 89.25 70 PHE A O 1
ATOM 554 N N . ASP A 1 71 ? -8.411 2.690 1.426 1.00 88.44 71 ASP A N 1
ATOM 555 C CA . ASP A 1 71 ? -9.037 3.161 0.190 1.00 88.44 71 ASP A CA 1
ATOM 556 C C . ASP A 1 71 ? -8.479 4.496 -0.334 1.00 88.44 71 ASP A C 1
ATOM 558 O O . ASP A 1 71 ? -8.885 4.928 -1.416 1.00 88.44 71 ASP A O 1
ATOM 562 N N . ASN A 1 72 ? -7.451 5.026 0.337 1.00 86.75 72 ASN A N 1
ATOM 563 C CA . ASN A 1 72 ? -6.677 6.220 0.008 1.00 86.75 72 ASN A CA 1
ATOM 564 C C . ASN A 1 72 ? -7.550 7.479 -0.100 1.00 86.75 72 ASN A C 1
ATOM 566 O O . ASN A 1 72 ? -7.330 8.321 -0.980 1.00 86.75 72 ASN A O 1
ATOM 570 N N . ASP A 1 73 ? -8.570 7.598 0.756 1.00 87.75 73 ASP A N 1
ATOM 571 C CA . ASP A 1 73 ? -9.464 8.761 0.798 1.00 87.75 73 ASP A CA 1
ATOM 572 C C . ASP A 1 73 ? -8.998 9.866 1.772 1.00 87.75 73 ASP A C 1
ATOM 574 O O . ASP A 1 73 ? -9.577 10.959 1.805 1.00 87.75 73 ASP A O 1
ATOM 578 N N . GLY A 1 74 ? -7.915 9.613 2.515 1.00 88.06 74 GLY A N 1
ATOM 579 C CA . GLY A 1 74 ? -7.315 10.523 3.484 1.00 88.06 74 GLY A CA 1
ATOM 580 C C . GLY A 1 74 ? -8.003 10.531 4.850 1.00 88.06 74 GLY A C 1
ATOM 581 O O . GLY A 1 74 ? -7.703 11.413 5.666 1.00 88.06 74 GLY A O 1
ATOM 582 N N . GLN A 1 75 ? -8.927 9.606 5.119 1.00 89.12 75 GLN A N 1
ATOM 583 C CA . GLN A 1 75 ? -9.676 9.510 6.368 1.00 89.12 75 GLN A CA 1
ATOM 584 C C . GLN A 1 75 ? -9.753 8.069 6.861 1.00 89.12 75 GLN A C 1
ATOM 586 O O . GLN A 1 75 ? -10.141 7.164 6.140 1.00 89.12 75 GLN A O 1
ATOM 591 N N . ILE A 1 76 ? -9.537 7.867 8.159 1.00 90.69 76 ILE A N 1
ATOM 592 C CA . ILE A 1 76 ? -9.674 6.528 8.742 1.00 90.69 76 ILE A CA 1
ATOM 593 C C . ILE A 1 76 ? -11.094 6.336 9.258 1.00 90.69 76 ILE A C 1
ATOM 595 O O . ILE A 1 76 ? -11.510 6.907 10.279 1.00 90.69 76 ILE A O 1
ATOM 599 N N . THR A 1 77 ? -11.849 5.512 8.539 1.00 92.62 77 THR A N 1
ATOM 600 C CA . THR A 1 77 ? -13.274 5.278 8.747 1.00 92.62 77 THR A CA 1
ATOM 601 C C . THR A 1 77 ? -13.612 3.792 8.886 1.00 92.62 77 THR A C 1
ATOM 603 O O . THR A 1 77 ? -12.767 2.903 8.987 1.00 92.62 77 THR A O 1
ATOM 606 N N . VAL A 1 78 ? -14.916 3.492 8.924 1.00 93.75 78 VAL A N 1
ATOM 607 C CA . VAL A 1 78 ? -15.397 2.106 8.921 1.00 93.75 78 VAL A CA 1
ATOM 608 C C . VAL A 1 78 ? -15.003 1.379 7.636 1.00 93.75 78 VAL A C 1
ATOM 610 O O . VAL A 1 78 ? -14.912 0.156 7.657 1.00 93.75 78 VAL A O 1
ATOM 613 N N . VAL A 1 79 ? -14.788 2.094 6.527 1.00 94.25 79 VAL A N 1
ATOM 614 C CA . VAL A 1 79 ? -14.446 1.466 5.247 1.00 94.25 79 VAL A CA 1
ATOM 615 C C . VAL A 1 79 ? -13.093 0.764 5.350 1.00 94.25 79 VAL A C 1
ATOM 617 O O . VAL A 1 79 ? -12.999 -0.403 4.968 1.00 94.25 79 VAL A O 1
ATOM 620 N N . ASP A 1 80 ? -12.114 1.393 5.996 1.00 91.81 80 ASP A N 1
ATOM 621 C CA . ASP A 1 80 ? -10.781 0.836 6.253 1.00 91.81 80 ASP A CA 1
ATOM 622 C C . ASP A 1 80 ? -10.834 -0.413 7.121 1.00 91.81 80 ASP A C 1
ATOM 624 O O . ASP A 1 80 ? -10.296 -1.468 6.775 1.00 91.81 80 ASP A O 1
ATOM 628 N N . ILE A 1 81 ? -11.597 -0.341 8.214 1.00 92.62 81 ILE A N 1
ATOM 629 C CA . ILE A 1 81 ? -11.839 -1.495 9.083 1.00 92.62 81 ILE A CA 1
ATOM 630 C C . ILE A 1 81 ? -12.486 -2.636 8.293 1.00 92.62 81 ILE A C 1
ATOM 632 O O . ILE A 1 81 ? -12.111 -3.798 8.456 1.00 92.62 81 ILE A O 1
ATOM 636 N N . MET A 1 82 ? -13.448 -2.333 7.419 1.00 93.88 82 MET A N 1
ATOM 637 C CA . MET A 1 82 ? -14.135 -3.350 6.625 1.00 93.88 82 MET A CA 1
ATOM 638 C C . MET A 1 82 ? -13.220 -3.992 5.576 1.00 93.88 82 MET A C 1
ATOM 640 O O . MET A 1 82 ? -13.417 -5.167 5.265 1.00 93.88 82 MET A O 1
ATOM 644 N N . LYS A 1 83 ? -12.200 -3.287 5.068 1.00 92.31 83 LYS A N 1
ATOM 645 C CA . LYS A 1 83 ? -11.181 -3.871 4.177 1.00 92.31 83 LYS A CA 1
ATOM 646 C C . LYS A 1 83 ? -10.350 -4.935 4.900 1.00 92.31 83 LYS A C 1
ATOM 648 O O . LYS A 1 83 ? -10.149 -6.010 4.336 1.00 92.31 83 LYS A O 1
ATOM 653 N N . VAL A 1 84 ? -9.949 -4.679 6.150 1.00 93.06 84 VAL A N 1
ATOM 654 C CA . VAL A 1 84 ? -9.245 -5.662 6.999 1.00 93.06 84 VAL A CA 1
ATOM 655 C C . VAL A 1 84 ? -10.180 -6.809 7.390 1.00 93.06 84 VAL A C 1
ATOM 657 O O . VAL A 1 84 ? -9.862 -7.981 7.191 1.00 93.06 84 VAL A O 1
ATOM 660 N N . ALA A 1 85 ? -11.383 -6.490 7.875 1.00 94.06 85 ALA A N 1
ATOM 661 C CA . ALA A 1 85 ? -12.363 -7.482 8.313 1.00 94.06 85 ALA A CA 1
ATOM 662 C C . ALA A 1 85 ? -12.843 -8.401 7.175 1.00 94.06 85 ALA A C 1
ATOM 664 O O . ALA A 1 85 ? -13.223 -9.544 7.426 1.00 94.06 85 ALA A O 1
ATOM 665 N N . ALA A 1 86 ? -12.784 -7.958 5.916 1.00 93.75 86 ALA A N 1
ATOM 666 C CA . ALA A 1 86 ? -13.076 -8.805 4.760 1.00 93.75 86 ALA A CA 1
ATOM 667 C C . ALA A 1 86 ? -12.105 -9.994 4.615 1.00 93.75 86 ALA A C 1
ATOM 669 O O . ALA A 1 86 ? -12.433 -10.961 3.931 1.00 93.75 86 ALA A O 1
ATOM 670 N N . ARG A 1 87 ? -10.931 -9.941 5.257 1.00 93.62 87 ARG A N 1
ATOM 671 C CA . ARG A 1 87 ? -9.923 -11.014 5.285 1.00 93.62 87 ARG A CA 1
ATOM 672 C C . ARG A 1 87 ? -9.835 -11.707 6.645 1.00 93.62 87 ARG A C 1
ATOM 674 O O . ARG A 1 87 ? -8.823 -12.323 6.966 1.00 93.62 87 ARG A O 1
ATOM 681 N N . TRP A 1 88 ? -10.889 -11.597 7.451 1.00 94.69 88 TRP A N 1
ATOM 682 C CA . TRP A 1 88 ? -10.929 -12.138 8.802 1.00 94.69 88 TRP A CA 1
ATOM 683 C C . TRP A 1 88 ? -10.511 -13.609 8.870 1.00 94.69 88 TRP A C 1
ATOM 685 O O . TRP A 1 88 ? -11.040 -14.452 8.143 1.00 94.69 88 TRP A O 1
ATOM 695 N N . ASN A 1 89 ? -9.620 -13.917 9.815 1.00 94.38 89 ASN A N 1
ATOM 696 C CA . ASN A 1 89 ? -9.116 -15.259 10.098 1.00 94.38 89 ASN A CA 1
ATOM 697 C C . ASN A 1 89 ? -8.323 -15.894 8.937 1.00 94.38 89 ASN A C 1
ATOM 699 O O . ASN A 1 89 ? -8.059 -17.096 8.968 1.00 94.38 89 ASN A O 1
ATOM 703 N N . ALA A 1 90 ? -7.927 -15.109 7.931 1.00 96.06 90 ALA A N 1
ATOM 704 C CA . ALA A 1 90 ? -6.955 -15.551 6.944 1.00 96.06 90 ALA A CA 1
ATOM 705 C C . ALA A 1 90 ? -5.553 -15.554 7.565 1.00 96.06 90 ALA A C 1
ATOM 707 O O . ALA A 1 90 ? -5.199 -14.675 8.352 1.00 96.06 90 ALA A O 1
ATOM 708 N N . ARG A 1 91 ? -4.743 -16.542 7.200 1.00 95.56 91 ARG A N 1
ATOM 709 C CA . ARG A 1 91 ? -3.370 -16.717 7.696 1.00 95.56 91 ARG A CA 1
ATOM 710 C C . ARG A 1 91 ? -2.421 -17.071 6.567 1.00 95.56 91 ARG A C 1
ATOM 712 O O . ARG A 1 91 ? -2.853 -17.493 5.495 1.00 95.56 91 ARG A O 1
ATOM 719 N N . TRP A 1 92 ? -1.122 -16.954 6.818 1.00 91.81 92 TRP A N 1
ATOM 720 C CA . TRP A 1 92 ? -0.114 -17.271 5.813 1.00 91.81 92 TRP A CA 1
ATOM 721 C C . TRP A 1 92 ? -0.335 -18.662 5.189 1.00 91.81 92 TRP A C 1
ATOM 723 O O . TRP A 1 92 ? -0.369 -19.683 5.877 1.00 91.81 92 TRP A O 1
ATOM 733 N N . GLY A 1 93 ? -0.494 -18.681 3.863 1.00 92.06 93 GLY A N 1
ATOM 734 C CA . GLY A 1 93 ? -0.748 -19.878 3.060 1.00 92.06 93 GLY A CA 1
ATOM 735 C C . GLY A 1 93 ? -2.199 -20.008 2.595 1.00 92.06 93 GLY A C 1
ATOM 736 O O . GLY A 1 93 ? -2.453 -20.738 1.636 1.00 92.06 93 GLY A O 1
ATOM 737 N N . ASP A 1 94 ? -3.132 -19.279 3.210 1.00 95.06 94 ASP A N 1
ATOM 738 C CA . ASP A 1 94 ? -4.515 -19.235 2.748 1.00 95.06 94 ASP A CA 1
ATOM 739 C C . ASP A 1 94 ? -4.638 -18.373 1.475 1.00 95.06 94 ASP A C 1
ATOM 741 O O . ASP A 1 94 ? -3.959 -17.348 1.363 1.00 95.06 94 ASP A O 1
ATOM 745 N N . PRO A 1 95 ? -5.527 -18.725 0.525 1.00 92.06 95 PRO A N 1
ATOM 746 C CA . PRO A 1 95 ? -5.718 -17.956 -0.710 1.00 92.06 95 PRO A CA 1
ATOM 747 C C . PRO A 1 95 ? -6.139 -16.501 -0.479 1.00 92.06 95 PRO A C 1
ATOM 749 O O . PRO A 1 95 ? -5.802 -15.624 -1.270 1.00 92.06 95 PRO A O 1
ATOM 752 N N . ASP A 1 96 ? -6.870 -16.260 0.609 1.00 89.38 96 ASP A N 1
ATOM 753 C CA . ASP A 1 96 ? -7.417 -14.949 0.951 1.00 89.38 96 ASP A CA 1
ATOM 754 C C . ASP A 1 96 ? -6.489 -14.142 1.872 1.00 89.38 96 ASP A C 1
ATOM 756 O O . ASP A 1 96 ? -6.765 -12.972 2.154 1.00 89.38 96 ASP A O 1
ATOM 760 N N . TYR A 1 97 ? -5.375 -14.723 2.329 1.00 92.06 97 TYR A N 1
ATOM 761 C CA . TYR A 1 97 ? -4.403 -13.994 3.134 1.00 92.06 97 TYR A CA 1
ATOM 762 C C . TYR A 1 97 ? -3.643 -12.987 2.277 1.00 92.06 97 TYR A C 1
ATOM 764 O O . TYR A 1 97 ? -3.123 -13.299 1.206 1.00 92.06 97 TYR A O 1
ATOM 772 N N . SER A 1 98 ? -3.561 -11.760 2.778 1.00 89.38 98 SER A N 1
ATOM 773 C CA . SER A 1 98 ? -2.754 -10.704 2.183 1.00 89.38 98 SER A CA 1
ATOM 774 C C . SER A 1 98 ? -2.071 -9.928 3.293 1.00 89.38 98 SER A C 1
ATOM 776 O O . SER A 1 98 ? -2.745 -9.320 4.123 1.00 89.38 98 SER A O 1
ATOM 778 N N . ARG A 1 99 ? -0.735 -9.914 3.267 1.00 88.12 99 ARG A N 1
ATOM 779 C CA . ARG A 1 99 ? 0.104 -9.266 4.284 1.00 88.12 99 ARG A CA 1
ATOM 780 C C . ARG A 1 99 ? -0.172 -7.767 4.433 1.00 88.12 99 ARG A C 1
ATOM 782 O O . ARG A 1 99 ? 0.031 -7.220 5.505 1.00 88.12 99 ARG A O 1
ATOM 789 N N . THR A 1 100 ? -0.705 -7.107 3.401 1.00 87.50 100 THR A N 1
ATOM 790 C CA . THR A 1 100 ? -1.160 -5.707 3.484 1.00 87.50 100 THR A CA 1
ATOM 791 C C . THR A 1 100 ? -2.150 -5.472 4.632 1.00 87.50 100 THR A C 1
ATOM 793 O O . THR A 1 100 ? -2.126 -4.404 5.232 1.00 87.50 100 THR A O 1
ATOM 796 N N . TYR A 1 101 ? -2.989 -6.466 4.952 1.00 90.19 101 TYR A N 1
ATOM 797 C CA . TYR A 1 101 ? -3.988 -6.396 6.027 1.00 90.19 101 TYR A CA 1
ATOM 798 C C . TYR A 1 101 ? -3.517 -7.041 7.345 1.00 90.19 101 TYR A C 1
ATOM 800 O O . TYR A 1 101 ? -4.284 -7.063 8.301 1.00 90.19 101 TYR A O 1
ATOM 808 N N . ASP A 1 102 ? -2.288 -7.565 7.382 1.00 91.25 102 ASP A N 1
ATOM 809 C CA . ASP A 1 102 ? -1.608 -8.092 8.573 1.00 91.25 102 ASP A CA 1
ATOM 810 C C . ASP A 1 102 ? -0.688 -6.990 9.124 1.00 91.25 102 ASP A C 1
ATOM 812 O O . ASP A 1 102 ? 0.480 -6.816 8.736 1.00 91.25 102 ASP A O 1
ATOM 816 N N . LEU A 1 103 ? -1.286 -6.144 9.957 1.00 88.69 103 LEU A N 1
ATOM 817 C CA . LEU A 1 103 ? -0.665 -4.942 10.495 1.00 88.69 103 LEU A CA 1
ATOM 818 C C . LEU A 1 103 ? 0.347 -5.291 11.580 1.00 88.69 103 LEU A C 1
ATOM 820 O O . LEU A 1 103 ? 1.415 -4.675 11.625 1.00 88.69 103 LEU A O 1
ATOM 824 N N . THR A 1 104 ? 0.059 -6.318 12.382 1.00 88.75 104 THR A N 1
ATOM 825 C CA . THR A 1 104 ? 0.954 -6.792 13.446 1.00 88.75 104 THR A CA 1
ATOM 826 C C . THR A 1 104 ? 2.122 -7.634 12.927 1.00 88.75 104 THR A C 1
ATOM 828 O O . THR A 1 104 ? 3.104 -7.803 13.651 1.00 88.75 104 THR A O 1
ATOM 831 N N . ASP A 1 105 ? 2.066 -8.090 11.670 1.00 89.69 105 ASP A N 1
ATOM 832 C CA . ASP A 1 105 ? 3.053 -8.964 11.026 1.00 89.69 105 ASP A CA 1
ATOM 833 C C . ASP A 1 105 ? 3.212 -10.330 11.712 1.00 89.69 105 ASP A C 1
ATOM 835 O O . ASP A 1 105 ? 4.308 -10.898 11.757 1.00 89.69 105 ASP A O 1
ATOM 839 N N . ASP A 1 106 ? 2.125 -10.855 12.283 1.00 91.75 106 ASP A N 1
ATOM 840 C CA . ASP A 1 106 ? 2.137 -12.121 13.026 1.00 91.75 106 ASP A CA 1
ATOM 841 C C . ASP A 1 106 ? 1.725 -13.342 12.181 1.00 91.75 106 ASP A C 1
ATOM 843 O O . ASP A 1 106 ? 1.757 -14.486 12.654 1.00 91.75 106 ASP A O 1
ATOM 847 N N . GLY A 1 107 ? 1.404 -13.116 10.905 1.00 93.00 107 GLY A N 1
ATOM 848 C CA . GLY A 1 107 ? 1.016 -14.140 9.946 1.00 93.00 107 GLY A CA 1
ATOM 849 C C . GLY A 1 107 ? -0.476 -14.469 9.965 1.00 93.00 107 GLY A C 1
ATOM 850 O O . GLY A 1 107 ? -0.874 -15.452 9.327 1.00 93.00 107 GLY A O 1
ATOM 851 N N . GLN A 1 108 ? -1.300 -13.706 10.689 1.00 95.31 108 GLN A N 1
ATOM 852 C CA . GLN A 1 108 ? -2.743 -13.904 10.813 1.00 95.31 108 GLN A CA 1
ATOM 853 C C . GLN A 1 108 ? -3.480 -12.563 10.788 1.00 95.31 108 GLN A C 1
ATOM 855 O O . GLN A 1 108 ? -3.057 -11.604 11.406 1.00 95.31 108 GLN A O 1
ATOM 860 N N . ILE A 1 109 ? -4.638 -12.518 10.128 1.00 95.06 109 ILE A N 1
ATOM 861 C CA . ILE A 1 109 ? -5.501 -11.332 10.108 1.00 95.06 109 ILE A CA 1
ATOM 862 C C . ILE A 1 109 ? -6.625 -11.539 11.122 1.00 95.06 109 ILE A C 1
ATOM 864 O O . ILE A 1 109 ? -7.539 -12.347 10.915 1.00 95.06 109 ILE A O 1
ATOM 868 N N . THR A 1 110 ? -6.555 -10.834 12.246 1.00 95.38 110 THR A N 1
ATOM 869 C CA . THR A 1 110 ? -7.442 -11.025 13.399 1.00 95.38 110 THR A CA 1
ATOM 870 C C . THR A 1 110 ? -7.967 -9.700 13.958 1.00 95.38 110 THR A C 1
ATOM 872 O O . THR A 1 110 ? -7.895 -8.641 13.337 1.00 95.38 110 THR A O 1
ATOM 875 N N . VAL A 1 111 ? -8.534 -9.751 15.169 1.00 94.50 111 VAL A N 1
ATOM 876 C CA . VAL A 1 111 ? -8.933 -8.549 15.906 1.00 94.50 111 VAL A CA 1
ATOM 877 C C . VAL A 1 111 ? -7.747 -7.632 16.187 1.00 94.50 111 VAL A C 1
ATOM 879 O O . VAL A 1 111 ? -7.958 -6.435 16.307 1.00 94.50 111 VAL A O 1
ATOM 882 N N . ALA A 1 112 ? -6.525 -8.165 16.295 1.00 94.19 112 ALA A N 1
ATOM 883 C CA . ALA A 1 112 ? -5.348 -7.350 16.570 1.00 94.19 112 ALA A CA 1
ATOM 884 C C . ALA A 1 112 ? -5.122 -6.320 15.452 1.00 94.19 112 ALA A C 1
ATOM 886 O O . ALA A 1 112 ? -4.983 -5.136 15.741 1.00 94.19 112 ALA A O 1
ATOM 887 N N . ASP A 1 113 ? -5.232 -6.743 14.192 1.00 92.69 113 ASP A N 1
ATOM 888 C CA . ASP A 1 113 ? -5.111 -5.864 13.024 1.00 92.69 113 ASP A CA 1
ATOM 889 C C . ASP A 1 113 ? -6.253 -4.853 12.956 1.00 92.69 113 ASP A C 1
ATOM 891 O O . ASP A 1 113 ? -6.046 -3.664 12.740 1.00 92.69 113 ASP A O 1
ATOM 895 N N . VAL A 1 114 ? -7.483 -5.294 13.223 1.00 93.31 114 VAL A N 1
ATOM 896 C CA . VAL A 1 114 ? -8.632 -4.377 13.283 1.00 93.31 114 VAL A CA 1
ATOM 897 C C . VAL A 1 114 ? -8.442 -3.314 14.368 1.00 93.31 114 VAL A C 1
ATOM 899 O O . VAL A 1 114 ? -8.794 -2.153 14.160 1.00 93.31 114 VAL A O 1
ATOM 902 N N . MET A 1 115 ? -7.897 -3.696 15.524 1.00 92.62 115 MET A N 1
ATOM 903 C CA . MET A 1 115 ? -7.637 -2.769 16.623 1.00 92.62 115 MET A CA 1
ATOM 904 C C . MET A 1 115 ? -6.515 -1.784 16.299 1.00 92.62 115 MET A C 1
ATOM 906 O O . MET A 1 115 ? -6.594 -0.649 16.764 1.00 92.62 115 MET A O 1
ATOM 910 N N . GLU A 1 116 ? -5.532 -2.173 15.486 1.00 90.50 116 GLU A N 1
ATOM 911 C CA . GLU A 1 116 ? -4.492 -1.262 15.004 1.00 90.50 116 GLU A CA 1
ATOM 912 C C . GLU A 1 116 ? -5.106 -0.148 14.141 1.00 90.50 116 GLU A C 1
ATOM 914 O O . GLU A 1 116 ? -4.909 1.029 14.435 1.00 90.50 116 GLU A O 1
ATOM 919 N N . VAL A 1 117 ? -5.971 -0.486 13.172 1.00 91.06 117 VAL A N 1
ATOM 920 C CA . VAL A 1 117 ? -6.710 0.522 12.376 1.00 91.06 117 VAL A CA 1
ATOM 921 C C . VAL A 1 117 ? -7.607 1.380 13.265 1.00 91.06 117 VAL A C 1
ATOM 923 O O . VAL A 1 117 ? -7.631 2.605 13.159 1.00 91.06 117 VAL A O 1
ATOM 926 N N . ALA A 1 118 ? -8.348 0.746 14.177 1.00 91.06 118 ALA A N 1
ATOM 927 C CA . ALA A 1 118 ? -9.261 1.447 15.072 1.00 91.06 118 ALA A CA 1
ATOM 928 C C . ALA A 1 118 ? -8.539 2.385 16.054 1.00 91.06 118 ALA A C 1
ATOM 930 O O . ALA A 1 118 ? -9.164 3.313 16.570 1.00 91.06 118 ALA A O 1
ATOM 931 N N . SER A 1 119 ? -7.246 2.174 16.315 1.00 90.69 119 SER A N 1
ATOM 932 C CA . SER A 1 119 ? -6.454 3.073 17.157 1.00 90.69 119 SER A CA 1
ATOM 933 C C . SER A 1 119 ? -6.276 4.464 16.531 1.00 90.69 119 SER A C 1
ATOM 935 O O . SER A 1 119 ? -6.163 5.442 17.267 1.00 90.69 119 SER A O 1
ATOM 937 N N . HIS A 1 120 ? -6.391 4.556 15.203 1.00 87.31 120 HIS A N 1
ATOM 938 C CA . HIS A 1 120 ? -6.301 5.781 14.405 1.00 87.31 120 HIS A CA 1
ATOM 939 C C . HIS A 1 120 ? -7.672 6.316 13.957 1.00 87.31 120 HIS A C 1
ATOM 941 O O . HIS A 1 120 ? -7.797 7.099 13.016 1.00 87.31 120 HIS A O 1
ATOM 947 N N . TRP A 1 121 ? -8.748 5.877 14.611 1.00 87.38 121 TRP A N 1
ATOM 948 C CA . TRP A 1 121 ? -10.110 6.206 14.208 1.00 87.38 121 TRP A CA 1
ATOM 949 C C . TRP A 1 121 ? -10.374 7.717 14.161 1.00 87.38 121 TRP A C 1
ATOM 951 O O . TRP A 1 121 ? -10.214 8.410 15.169 1.00 87.38 121 TRP A O 1
ATOM 961 N N . ARG A 1 122 ? -10.907 8.198 13.026 1.00 84.38 122 ARG A N 1
ATOM 962 C CA . ARG A 1 122 ? -11.172 9.623 12.734 1.00 84.38 122 ARG A CA 1
ATOM 963 C C . ARG A 1 122 ? -9.925 10.505 12.654 1.00 84.38 122 ARG A C 1
ATOM 965 O O . ARG A 1 122 ? -10.063 11.729 12.706 1.00 84.38 122 ARG A O 1
ATOM 972 N N . GLU A 1 123 ? -8.739 9.925 12.524 1.00 85.94 123 GLU A N 1
ATOM 973 C CA . GLU A 1 123 ? -7.578 10.681 12.068 1.00 85.94 123 GLU A CA 1
ATOM 974 C C . GLU A 1 123 ? -7.706 10.964 10.564 1.00 85.94 123 GLU A C 1
ATOM 976 O O . GLU A 1 123 ? -8.328 10.208 9.811 1.00 85.94 123 GLU A O 1
ATOM 981 N N . THR A 1 124 ? -7.157 12.101 10.148 1.00 83.44 124 THR A N 1
ATOM 982 C CA . THR A 1 124 ? -7.091 12.538 8.751 1.00 83.44 124 THR A CA 1
ATOM 983 C C . THR A 1 124 ? -5.632 12.646 8.348 1.00 83.44 124 THR A C 1
ATOM 985 O O . THR A 1 124 ? -4.835 13.175 9.124 1.00 83.44 124 THR A O 1
ATOM 988 N N . CYS A 1 125 ? -5.285 12.214 7.137 1.00 75.50 125 CYS A N 1
ATOM 989 C CA . CYS A 1 125 ? -3.890 12.132 6.687 1.00 75.50 125 CYS A CA 1
ATOM 990 C C . CYS A 1 125 ? -3.318 13.488 6.231 1.00 75.50 125 CYS A C 1
ATOM 992 O O . CYS A 1 125 ? -2.257 13.558 5.611 1.00 75.50 125 CYS A O 1
ATOM 994 N N . GLU A 1 126 ? -4.011 14.588 6.536 1.00 70.44 126 GLU A N 1
ATOM 995 C CA . GLU A 1 126 ? -3.548 15.937 6.234 1.00 70.44 126 GLU A CA 1
ATOM 996 C C . GLU A 1 126 ? -2.370 16.308 7.147 1.00 70.44 126 GLU A C 1
ATOM 998 O O . GLU A 1 126 ? -2.424 16.157 8.371 1.00 70.44 126 GLU A O 1
ATOM 1003 N N . ALA A 1 127 ? -1.284 16.793 6.543 1.00 55.41 127 ALA A N 1
ATOM 1004 C CA . ALA A 1 127 ? -0.188 17.378 7.302 1.00 55.41 127 ALA A CA 1
ATOM 1005 C C . ALA A 1 127 ? -0.691 18.634 8.052 1.00 55.41 127 ALA A C 1
ATOM 1007 O O . ALA A 1 127 ? -1.489 19.382 7.482 1.00 55.41 127 ALA A O 1
ATOM 1008 N N . PRO A 1 128 ? -0.247 18.872 9.301 1.00 50.16 128 PRO A N 1
ATOM 1009 C CA . PRO A 1 128 ? -0.626 20.060 10.069 1.00 50.16 128 PRO A CA 1
ATOM 1010 C C . PRO A 1 128 ? -0.188 21.380 9.417 1.00 50.16 128 PRO A C 1
ATOM 1012 O O . PRO A 1 128 ? 0.825 21.388 8.677 1.00 50.16 128 PRO A O 1
#